Protein AF-A0A417X2I5-F1 (afdb_monomer)

Mean predicted aligned error: 5.62 Å

Nearest PDB structures (foldseek):
  7f9o-assembly1_i  TM=2.973E-01  e=3.730E+00  Hordeum vulgare subsp. spontaneum
  7zwm-assembly1_A  TM=2.163E-01  e=4.237E+00  Plasmodium falciparum
  7zwf-assembly1_A-2  TM=2.200E-01  e=5.829E+00  Plasmodium falciparum
  7zxg-assembly2_D  TM=2.182E-01  e=8.545E+00  Plasmodium falciparum

pLDDT: mean 90.66, std 9.17, range [51.28, 97.25]

Structure (mmCIF, N/CA/C/O backbone):
data_AF-A0A417X2I5-F1
#
_entry.id   AF-A0A417X2I5-F1
#
loop_
_atom_site.group_PDB
_atom_site.id
_atom_site.type_symbol
_atom_site.label_atom_id
_atom_site.label_alt_id
_atom_site.label_comp_id
_atom_site.label_asym_id
_atom_site.label_entity_id
_atom_site.label_seq_id
_atom_site.pdbx_PDB_ins_code
_atom_site.Cartn_x
_atom_site.Cartn_y
_atom_site.Cartn_z
_atom_site.occupancy
_atom_site.B_iso_or_equiv
_atom_site.auth_seq_id
_atom_site.auth_comp_id
_atom_site.auth_asym_id
_atom_site.auth_atom_id
_atom_site.pdbx_PDB_model_num
ATOM 1 N N . MET A 1 1 ? -9.438 0.448 14.805 1.00 85.06 1 MET A N 1
ATOM 2 C CA . MET A 1 1 ? -10.119 1.301 13.811 1.00 85.06 1 MET A CA 1
ATOM 3 C C . MET A 1 1 ? -11.087 2.178 14.565 1.00 85.06 1 MET A C 1
ATOM 5 O O . MET A 1 1 ? -11.643 1.705 15.550 1.00 85.06 1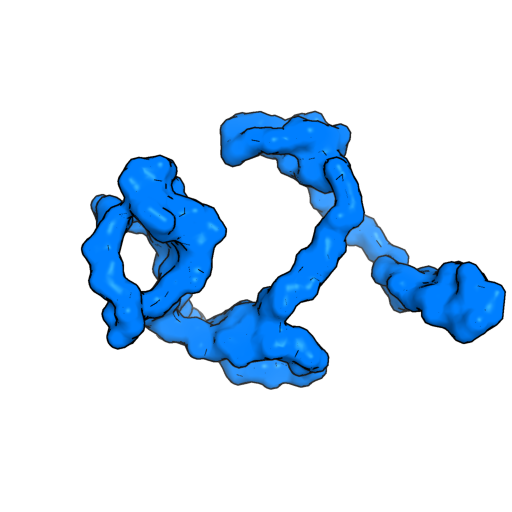 MET A O 1
ATOM 9 N N . VAL A 1 2 ? -11.199 3.440 14.166 1.00 91.31 2 VAL A N 1
ATOM 10 C CA . VAL A 1 2 ? -12.093 4.401 14.809 1.00 91.31 2 VAL A CA 1
ATOM 11 C C . VAL A 1 2 ? -12.882 5.155 13.747 1.00 91.31 2 VAL A C 1
ATOM 13 O O . VAL A 1 2 ? -12.326 5.469 12.690 1.00 91.31 2 VAL A O 1
ATOM 16 N N . THR A 1 3 ? -14.127 5.495 14.061 1.00 93.12 3 THR A N 1
ATOM 17 C CA . THR A 1 3 ? -15.009 6.325 13.235 1.00 93.12 3 THR A CA 1
ATOM 18 C C . THR A 1 3 ? -15.416 7.555 14.035 1.00 93.12 3 THR A C 1
ATOM 20 O O . THR A 1 3 ? -15.591 7.483 15.252 1.00 93.12 3 THR A O 1
ATOM 23 N N . LYS A 1 4 ? -15.502 8.712 13.371 1.00 94.31 4 LYS A N 1
ATOM 24 C CA . LYS A 1 4 ? -15.931 9.964 13.999 1.00 94.31 4 LYS A CA 1
ATOM 25 C C . LYS A 1 4 ? -17.391 10.238 13.665 1.00 94.31 4 LYS A C 1
ATOM 27 O O . LYS A 1 4 ? -17.725 10.357 12.487 1.00 94.31 4 LYS A O 1
ATOM 32 N N . ASP A 1 5 ? -18.216 10.387 14.689 1.00 95.00 5 ASP A N 1
ATOM 33 C CA . ASP A 1 5 ? -19.622 10.754 14.554 1.00 95.00 5 ASP A CA 1
ATOM 34 C C . ASP A 1 5 ? -19.792 12.225 14.146 1.00 95.00 5 ASP A C 1
ATOM 36 O O . ASP A 1 5 ? -18.869 13.044 14.221 1.00 95.00 5 ASP A O 1
ATOM 40 N N . ALA A 1 6 ? -21.010 12.576 13.725 1.00 96.19 6 ALA A N 1
ATOM 41 C CA . ALA A 1 6 ? -21.366 13.932 13.304 1.00 96.19 6 ALA A CA 1
ATOM 42 C C . ALA A 1 6 ? -21.218 14.983 14.422 1.00 96.19 6 ALA A C 1
ATOM 44 O O . ALA A 1 6 ? -20.968 16.152 14.134 1.00 96.19 6 ALA A O 1
ATOM 45 N N . ASP A 1 7 ? -21.353 14.577 15.686 1.00 95.94 7 ASP A N 1
ATOM 46 C CA . ASP A 1 7 ? -21.151 15.423 16.871 1.00 95.94 7 ASP A CA 1
ATOM 47 C C . ASP A 1 7 ? -19.664 15.583 17.254 1.00 95.94 7 ASP A C 1
ATOM 49 O O . ASP A 1 7 ? -19.309 16.377 18.125 1.00 95.94 7 ASP A O 1
ATOM 53 N N . GLY A 1 8 ? -18.784 14.860 16.560 1.00 95.75 8 GLY A N 1
ATOM 54 C CA . GLY A 1 8 ? -17.344 14.890 16.722 1.00 95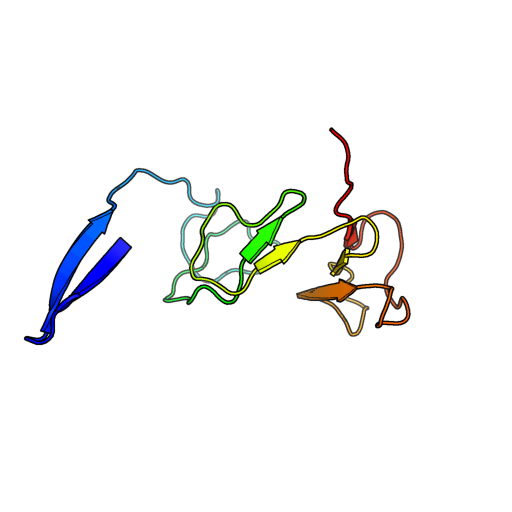.75 8 GLY A CA 1
ATOM 55 C C . GLY A 1 8 ? -16.772 13.864 17.701 1.00 95.75 8 GLY A C 1
ATOM 56 O O . GLY A 1 8 ? -15.552 13.870 17.907 1.00 95.75 8 GLY A O 1
ATOM 57 N N . THR A 1 9 ? -17.605 12.987 18.258 1.00 96.62 9 THR A N 1
ATOM 58 C CA . THR A 1 9 ? -17.191 11.873 19.116 1.00 96.62 9 THR A CA 1
ATOM 59 C C . THR A 1 9 ? -16.457 10.807 18.299 1.00 96.62 9 THR A C 1
ATOM 61 O O . THR A 1 9 ? -16.833 10.514 17.168 1.00 96.62 9 THR A O 1
ATOM 64 N N . TRP A 1 10 ? -15.383 10.232 18.848 1.00 95.62 10 TRP A N 1
ATOM 65 C CA . TRP A 1 10 ? -14.683 9.099 18.235 1.00 95.62 10 TRP A CA 1
ATOM 66 C C . TRP A 1 10 ? -15.153 7.791 18.867 1.00 95.62 10 TRP A C 1
ATOM 68 O O . TRP A 1 10 ? -15.037 7.627 20.080 1.00 95.62 10 TRP A O 1
ATOM 78 N N . ASN A 1 11 ? -15.610 6.856 18.038 1.00 95.56 11 ASN A N 1
ATOM 79 C CA . ASN A 1 11 ? -15.992 5.509 18.445 1.00 95.56 11 ASN A CA 1
ATOM 80 C C . ASN A 1 11 ? -14.933 4.500 18.013 1.00 95.56 11 ASN A C 1
ATOM 82 O O . ASN A 1 11 ? -14.345 4.624 16.938 1.00 95.56 11 ASN A O 1
ATOM 86 N N . GLU A 1 12 ? -14.685 3.500 18.855 1.00 95.56 12 GLU A N 1
ATOM 87 C CA . GLU A 1 12 ? -13.814 2.378 18.519 1.00 95.56 12 GLU A CA 1
ATOM 88 C C . GLU A 1 12 ? -14.610 1.295 17.786 1.00 95.56 12 GLU A C 1
ATOM 90 O O . GLU A 1 12 ? -15.484 0.659 18.366 1.00 95.56 12 GLU A O 1
ATOM 95 N N . ASP A 1 13 ? -14.272 1.062 16.518 1.00 93.62 13 ASP A N 1
ATOM 96 C CA . ASP A 1 13 ? -14.919 0.037 15.688 1.00 93.62 13 ASP A CA 1
ATOM 97 C C . ASP A 1 13 ? -14.199 -1.313 15.778 1.00 93.62 13 ASP A C 1
ATOM 99 O O . ASP A 1 13 ? -14.789 -2.374 15.590 1.00 93.62 13 ASP A O 1
ATOM 103 N N . LEU A 1 14 ? -12.883 -1.281 16.013 1.00 93.06 14 LEU A N 1
ATOM 104 C CA . LEU A 1 14 ? -12.043 -2.475 16.069 1.00 93.06 14 LEU A CA 1
ATOM 105 C C . LEU A 1 14 ? -10.840 -2.243 16.979 1.00 93.06 14 LEU A C 1
ATOM 107 O O . LEU A 1 14 ? -9.989 -1.403 16.669 1.00 93.06 14 LEU A O 1
ATOM 111 N N . CYS A 1 15 ? -10.706 -3.071 18.010 1.00 95.00 15 CYS A N 1
ATOM 112 C CA . CYS A 1 15 ? -9.492 -3.203 18.805 1.00 95.00 15 CYS A CA 1
ATOM 113 C C . CYS A 1 15 ? -8.973 -4.633 18.712 1.00 95.00 15 CYS A C 1
ATOM 115 O O . CYS A 1 15 ? -9.710 -5.600 18.900 1.00 95.00 15 CYS A O 1
ATOM 117 N N . THR A 1 16 ? -7.698 -4.771 18.366 1.00 95.00 16 THR A N 1
ATOM 118 C CA . THR A 1 16 ? -7.043 -6.071 18.258 1.00 95.00 16 THR A CA 1
ATOM 119 C C . THR A 1 16 ? -5.547 -5.929 18.494 1.00 95.00 16 THR A C 1
ATOM 121 O O . THR A 1 16 ? -4.972 -4.855 18.302 1.00 95.00 16 THR A O 1
ATOM 124 N N . SER A 1 17 ? -4.910 -7.012 18.927 1.00 95.88 17 SER A N 1
ATOM 125 C CA . SER A 1 17 ? -3.459 -7.060 19.076 1.00 95.88 17 SER A CA 1
ATOM 126 C C . SER A 1 17 ? -2.774 -7.060 17.706 1.00 95.88 17 SER A C 1
ATOM 128 O O . SER A 1 17 ? -3.258 -7.669 16.755 1.00 95.88 17 SER A O 1
ATOM 130 N N . GLY A 1 18 ? -1.618 -6.402 17.612 1.00 92.75 18 GLY A N 1
ATOM 131 C CA . GLY A 1 18 ? -0.803 -6.351 16.399 1.00 92.75 18 GLY A CA 1
ATOM 132 C C . GLY A 1 18 ? 0.686 -6.461 16.711 1.00 92.75 18 GLY A C 1
ATOM 133 O O . GLY A 1 18 ? 1.112 -6.246 17.846 1.00 92.75 18 GLY A O 1
ATOM 134 N N . TYR A 1 19 ? 1.479 -6.792 15.695 1.00 95.62 19 TYR A N 1
ATOM 135 C CA . TYR A 1 19 ? 2.938 -6.822 15.785 1.00 95.62 19 TYR A CA 1
ATOM 136 C C . TYR A 1 19 ? 3.532 -5.518 15.255 1.00 95.62 19 TYR A C 1
ATOM 138 O O . TYR A 1 19 ? 3.022 -4.932 14.301 1.00 95.62 19 TYR A O 1
ATOM 146 N N . VAL A 1 20 ? 4.643 -5.091 15.849 1.00 96.31 20 VAL A N 1
ATOM 147 C CA . VAL A 1 20 ? 5.461 -3.979 15.350 1.00 96.31 20 VAL A CA 1
ATOM 148 C C . VAL A 1 20 ? 6.841 -4.491 14.957 1.00 96.31 20 VAL A C 1
ATOM 150 O O . VAL A 1 20 ? 7.265 -5.559 15.403 1.00 96.31 20 VAL A O 1
ATOM 153 N N . GLY A 1 21 ? 7.538 -3.739 14.103 1.00 95.56 21 GLY A N 1
ATOM 154 C CA . GLY A 1 21 ? 8.900 -4.077 13.694 1.00 95.56 21 GLY A CA 1
ATOM 155 C C . GLY A 1 21 ? 9.840 -4.228 14.896 1.00 95.56 21 GLY A C 1
ATOM 156 O O . GLY A 1 21 ? 9.651 -3.580 15.925 1.00 95.56 21 GLY A O 1
ATOM 157 N N . TYR A 1 22 ? 10.877 -5.063 14.764 1.00 95.88 22 TYR A N 1
ATOM 158 C CA . TYR A 1 22 ? 11.848 -5.329 15.839 1.00 95.88 22 TYR A CA 1
ATOM 159 C C . TYR A 1 22 ? 12.485 -4.046 16.407 1.00 95.88 22 TYR A C 1
ATOM 161 O O . TYR A 1 22 ? 12.789 -3.977 17.593 1.00 95.88 22 TYR A O 1
ATOM 169 N N . GLY A 1 23 ? 12.649 -3.008 15.578 1.00 96.25 23 GLY A N 1
ATOM 170 C CA . GLY A 1 23 ? 13.155 -1.698 15.999 1.00 96.25 23 GLY A CA 1
ATOM 171 C C . GLY A 1 23 ? 12.133 -0.802 16.719 1.00 96.25 23 GLY A C 1
ATOM 172 O O . GLY A 1 23 ? 12.449 0.356 16.999 1.00 96.25 23 GLY A O 1
ATOM 173 N N . GLY A 1 24 ? 10.919 -1.293 16.980 1.00 96.75 24 GLY A N 1
ATOM 174 C CA . GLY A 1 24 ? 9.813 -0.544 17.572 1.00 96.75 24 GLY A CA 1
ATOM 175 C C . GLY A 1 24 ? 9.088 0.373 16.582 1.00 96.75 24 GLY A C 1
ATOM 176 O O . GLY A 1 24 ? 9.068 0.135 15.371 1.00 96.75 24 GLY A O 1
ATOM 177 N N . VAL A 1 25 ? 8.478 1.435 17.116 1.00 97.19 25 VAL A N 1
ATOM 178 C CA . VAL A 1 25 ? 7.683 2.422 16.365 1.00 97.19 25 VAL A CA 1
ATOM 179 C C . VAL A 1 25 ? 8.432 3.756 16.297 1.00 97.19 25 VAL A C 1
ATOM 181 O O . VAL A 1 25 ? 8.874 4.269 17.324 1.00 97.19 25 VAL A O 1
ATOM 184 N N . GLY A 1 26 ? 8.582 4.346 15.108 1.00 96.81 26 GLY A N 1
ATOM 185 C CA . GLY A 1 26 ? 9.303 5.615 14.941 1.00 96.81 26 GLY A CA 1
ATOM 186 C C . GLY A 1 26 ? 9.502 6.032 13.486 1.00 96.81 26 GLY A C 1
ATOM 187 O O . GLY A 1 26 ? 8.844 5.511 12.591 1.00 96.81 26 G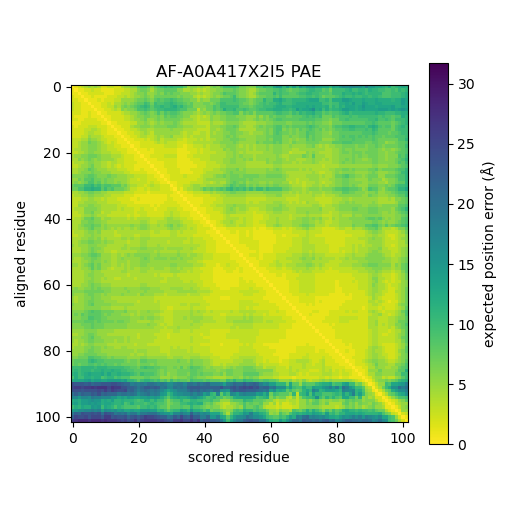LY A O 1
ATOM 188 N N . GLU A 1 27 ? 10.409 6.979 13.243 1.00 96.25 27 GLU A N 1
ATOM 189 C CA . GLU A 1 27 ? 10.874 7.278 11.883 1.00 96.25 27 GLU A CA 1
ATOM 190 C C . GLU A 1 27 ? 11.606 6.067 11.301 1.00 96.25 27 GLU A C 1
ATOM 192 O O . GLU A 1 27 ? 12.378 5.391 11.994 1.00 96.25 27 GLU A O 1
ATOM 197 N N . THR A 1 28 ? 11.344 5.780 10.028 1.00 94.81 28 THR A N 1
ATOM 198 C CA . THR A 1 28 ? 11.786 4.547 9.385 1.00 94.81 28 THR A CA 1
ATOM 199 C C . THR A 1 28 ? 12.460 4.803 8.042 1.00 94.81 28 THR A C 1
ATOM 201 O O . THR A 1 28 ? 12.240 5.823 7.396 1.00 94.81 28 THR A O 1
ATOM 204 N N . THR A 1 29 ? 13.304 3.855 7.656 1.00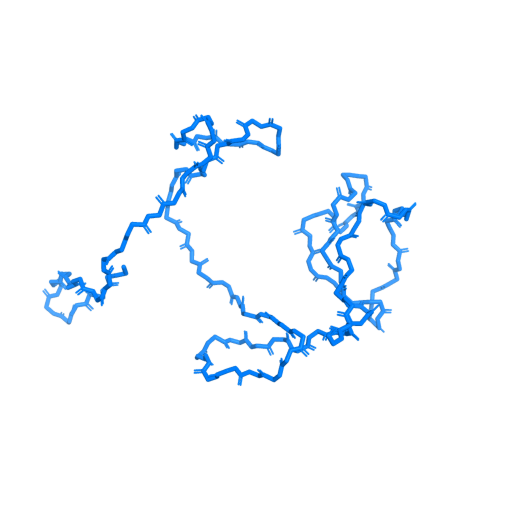 90.81 29 THR A N 1
ATOM 205 C CA . THR A 1 29 ? 13.871 3.684 6.322 1.00 90.81 29 THR A CA 1
ATOM 206 C C . THR A 1 29 ? 13.737 2.208 5.966 1.00 90.81 29 THR A C 1
ATOM 208 O O . THR A 1 29 ? 13.538 1.378 6.858 1.00 90.81 29 THR A O 1
ATOM 211 N N . GLU A 1 30 ? 13.919 1.863 4.693 1.00 85.25 30 GLU A N 1
ATOM 212 C CA . GLU A 1 30 ? 13.909 0.471 4.215 1.00 85.25 30 GLU A CA 1
ATOM 213 C C . GLU A 1 30 ? 14.785 -0.470 5.076 1.00 85.25 30 GLU A C 1
ATOM 215 O O . GLU A 1 30 ? 14.448 -1.625 5.324 1.00 85.25 30 GLU A O 1
ATOM 220 N N . TRP A 1 31 ? 15.874 0.055 5.645 1.00 88.81 31 TRP A N 1
ATOM 221 C CA . TRP A 1 31 ? 16.893 -0.731 6.341 1.00 88.81 31 TRP A CA 1
ATOM 222 C C . TRP A 1 31 ? 16.673 -0.910 7.849 1.00 88.81 31 TRP A C 1
ATOM 224 O O . TRP A 1 31 ? 17.296 -1.784 8.460 1.00 88.81 31 TRP A O 1
ATOM 234 N N . ASN A 1 32 ? 15.823 -0.096 8.489 1.00 91.94 32 ASN A N 1
ATOM 235 C CA . ASN A 1 32 ? 15.841 0.043 9.952 1.00 91.94 32 ASN A CA 1
ATOM 236 C C . ASN A 1 32 ? 14.752 -0.733 10.720 1.00 91.94 32 ASN A C 1
ATOM 238 O O . ASN A 1 32 ? 14.697 -0.626 11.945 1.00 91.94 32 ASN A O 1
ATOM 242 N N . ARG A 1 33 ? 13.961 -1.578 10.036 1.00 94.25 33 ARG A N 1
ATOM 243 C CA . ARG A 1 33 ? 13.026 -2.570 10.628 1.00 94.25 33 ARG A CA 1
ATOM 244 C C . ARG A 1 33 ? 12.073 -1.988 11.691 1.00 94.25 33 ARG A C 1
ATOM 246 O O . ARG A 1 33 ? 11.774 -2.652 12.689 1.00 94.25 33 ARG A O 1
ATOM 253 N N . LYS A 1 34 ? 11.610 -0.752 11.490 1.00 97.12 34 LYS A N 1
ATOM 254 C CA . LYS A 1 34 ? 10.656 -0.045 12.360 1.00 97.12 34 LYS A CA 1
ATOM 255 C C . LYS A 1 34 ? 9.275 0.032 11.724 1.00 97.12 34 LYS A C 1
ATOM 257 O O . LYS A 1 34 ? 9.152 0.133 10.510 1.00 97.12 34 LYS A O 1
ATOM 262 N N . THR A 1 35 ? 8.238 0.057 12.556 1.00 96.12 35 THR A N 1
ATOM 263 C CA . THR A 1 35 ? 6.899 0.467 12.115 1.00 96.12 35 THR A CA 1
ATOM 264 C C . THR A 1 35 ? 6.847 2.001 12.071 1.00 96.12 35 THR A C 1
ATOM 266 O O . THR A 1 35 ? 7.193 2.635 13.075 1.00 96.12 35 THR A O 1
ATOM 269 N N . PRO A 1 36 ? 6.438 2.626 10.951 1.00 95.94 36 PRO A N 1
ATOM 270 C CA . PRO A 1 36 ? 6.382 4.079 10.849 1.00 95.94 36 PRO A CA 1
ATOM 271 C C . PRO A 1 36 ? 5.395 4.671 11.860 1.00 95.94 36 PRO A C 1
ATOM 273 O O . PRO A 1 36 ? 4.264 4.208 11.996 1.00 95.94 36 PRO A O 1
ATOM 276 N N . ARG A 1 37 ? 5.815 5.732 12.554 1.00 96.25 37 ARG A N 1
ATOM 277 C CA . ARG A 1 37 ? 4.940 6.521 13.429 1.00 96.25 37 ARG A CA 1
ATOM 278 C C . ARG A 1 37 ? 4.240 7.613 12.621 1.00 96.25 37 ARG A C 1
ATOM 280 O O . ARG A 1 37 ? 4.906 8.508 12.112 1.00 96.25 37 ARG A O 1
ATOM 287 N N . GLY A 1 38 ? 2.912 7.593 12.571 1.00 93.75 38 GLY A N 1
ATOM 288 C CA . GLY A 1 38 ? 2.129 8.631 11.902 1.00 93.75 38 GLY A CA 1
ATOM 289 C C . GLY A 1 38 ? 0.687 8.210 11.648 1.00 93.75 38 GLY A C 1
ATOM 290 O O . GLY A 1 38 ? 0.275 7.116 12.031 1.00 93.75 38 GLY A O 1
ATOM 291 N N . GLN A 1 39 ? -0.066 9.091 10.994 1.00 91.94 39 GLN A N 1
ATOM 292 C CA . GLN A 1 39 ? -1.397 8.797 10.478 1.00 91.94 39 GLN A CA 1
ATOM 293 C C . GLN A 1 39 ? -1.295 8.582 8.968 1.00 91.94 39 GLN A C 1
ATOM 295 O O . GLN A 1 39 ? -0.820 9.457 8.248 1.00 91.94 39 GLN A O 1
ATOM 300 N N . PHE A 1 40 ? -1.747 7.422 8.500 1.00 90.88 40 PHE A N 1
ATOM 301 C CA . PHE A 1 40 ? -1.712 7.030 7.094 1.00 90.88 40 PHE A CA 1
ATOM 302 C C . PHE A 1 40 ? -3.111 6.591 6.667 1.00 90.88 40 PHE A C 1
ATOM 304 O O . PHE A 1 40 ? -3.825 5.958 7.446 1.00 90.88 40 PHE A O 1
ATOM 311 N N . SER A 1 41 ? -3.512 6.937 5.447 1.00 90.06 41 SER A N 1
ATOM 312 C CA . SER A 1 41 ? -4.748 6.445 4.844 1.00 90.06 41 SER A CA 1
ATOM 313 C C . SER A 1 41 ? -4.489 5.175 4.038 1.00 90.06 41 SER A C 1
ATOM 315 O O . SER A 1 41 ? -3.393 4.953 3.520 1.00 90.06 41 SER A O 1
ATOM 317 N N . PHE A 1 42 ? -5.522 4.350 3.891 1.00 89.69 42 PHE A N 1
ATOM 318 C CA . PHE A 1 42 ? -5.527 3.304 2.875 1.00 89.69 42 PHE A CA 1
ATOM 319 C C . PHE A 1 42 ? -5.795 3.935 1.506 1.00 89.69 42 PHE A C 1
ATOM 321 O O . PHE A 1 42 ? -6.672 4.787 1.376 1.00 89.69 42 PHE A O 1
ATOM 328 N N . THR A 1 43 ? -5.032 3.534 0.490 1.00 91.88 43 THR A N 1
ATOM 329 C CA . THR A 1 43 ? -5.130 4.094 -0.866 1.00 91.88 43 THR A CA 1
ATOM 330 C C . THR A 1 43 ? -6.033 3.251 -1.763 1.00 91.88 43 THR A C 1
ATOM 332 O O . THR A 1 43 ? -7.007 3.755 -2.315 1.00 91.88 43 THR A O 1
ATOM 335 N N . TYR A 1 44 ? -5.720 1.966 -1.912 1.00 94.38 44 TYR A N 1
ATOM 336 C CA . TYR A 1 44 ? -6.485 0.987 -2.681 1.00 94.38 44 TYR A CA 1
ATOM 337 C C . TYR A 1 44 ? -6.126 -0.431 -2.227 1.00 94.38 44 TYR A C 1
ATOM 339 O O . TYR A 1 44 ? -5.090 -0.659 -1.600 1.00 94.38 44 TYR A O 1
ATOM 347 N N . ALA A 1 45 ? -6.985 -1.389 -2.555 1.00 95.69 45 ALA A N 1
ATOM 348 C CA . ALA A 1 45 ? -6.773 -2.805 -2.302 1.00 95.69 45 ALA A CA 1
ATOM 349 C C . ALA A 1 45 ? -6.348 -3.534 -3.585 1.00 95.69 45 ALA A C 1
ATOM 351 O O . ALA A 1 45 ? -6.680 -3.136 -4.704 1.00 95.69 45 ALA A O 1
ATOM 352 N N . PHE A 1 46 ? -5.619 -4.634 -3.428 1.00 95.06 46 PHE A N 1
ATOM 353 C CA . PHE A 1 46 ? -5.248 -5.513 -4.532 1.00 95.06 46 PHE A CA 1
ATOM 354 C C . PHE A 1 46 ? -5.154 -6.963 -4.058 1.00 95.06 46 PHE A C 1
ATOM 356 O O . PHE A 1 46 ? -4.945 -7.229 -2.874 1.00 95.06 46 PHE A O 1
ATOM 363 N N . GLY A 1 47 ? -5.306 -7.915 -4.975 1.00 94.12 47 GLY A N 1
ATOM 364 C CA . GLY A 1 47 ? -5.165 -9.334 -4.654 1.00 94.12 47 GLY A CA 1
ATOM 365 C C . GLY A 1 47 ? -5.317 -10.251 -5.861 1.00 94.12 47 GLY A C 1
ATOM 366 O O . GLY A 1 47 ? -5.768 -9.841 -6.926 1.00 94.12 47 GLY A O 1
ATOM 367 N N . ILE A 1 48 ? -4.880 -11.502 -5.705 1.00 94.25 48 ILE A N 1
ATOM 368 C CA . ILE A 1 48 ? -4.901 -12.511 -6.780 1.00 94.25 48 ILE A CA 1
ATOM 369 C C . ILE A 1 48 ? -6.307 -13.099 -7.018 1.00 94.25 48 ILE A C 1
ATOM 371 O O . ILE A 1 48 ? -6.597 -13.635 -8.093 1.00 94.25 48 ILE A O 1
ATOM 375 N N . LEU A 1 49 ? -7.185 -12.991 -6.018 1.00 94.38 49 LEU A N 1
ATOM 376 C CA . LEU A 1 49 ? -8.587 -13.408 -6.070 1.00 94.38 49 LEU A CA 1
ATOM 377 C C . LEU A 1 49 ? -9.500 -12.216 -6.408 1.00 94.38 49 LEU A C 1
ATOM 379 O O . LEU A 1 49 ? -9.042 -11.078 -6.395 1.00 94.38 49 LEU A O 1
ATOM 383 N N . PRO A 1 50 ? -10.778 -12.444 -6.755 1.00 96.31 50 PRO A N 1
ATOM 384 C CA . PRO A 1 50 ? -11.749 -11.360 -6.896 1.00 96.31 50 PRO A CA 1
ATOM 385 C C . PRO A 1 50 ? -11.918 -10.536 -5.607 1.00 96.31 50 PRO A C 1
ATOM 387 O O . PRO A 1 50 ? -11.611 -11.018 -4.515 1.00 96.31 50 PRO A O 1
ATOM 390 N N . ASN A 1 51 ? -12.442 -9.310 -5.739 1.00 96.94 51 ASN A N 1
ATOM 391 C CA . ASN A 1 51 ? -12.710 -8.411 -4.610 1.00 96.94 51 ASN A CA 1
ATOM 392 C C . ASN A 1 51 ? -13.549 -9.134 -3.528 1.00 96.94 51 ASN A C 1
ATOM 394 O O . ASN A 1 51 ? -14.662 -9.566 -3.836 1.00 96.94 51 ASN A O 1
ATOM 398 N N . PRO A 1 52 ? -13.064 -9.236 -2.272 1.00 96.19 52 PRO A N 1
ATOM 399 C CA . PRO A 1 52 ? -13.776 -9.913 -1.185 1.00 96.19 52 PRO A CA 1
ATOM 400 C C . PRO A 1 52 ? -14.949 -9.105 -0.593 1.00 96.19 52 PRO A C 1
ATOM 402 O O . PRO A 1 52 ? -15.506 -9.511 0.422 1.00 96.19 52 PRO A O 1
ATOM 405 N N . GLY A 1 53 ? -15.314 -7.966 -1.189 1.00 96.88 53 GLY A N 1
ATOM 406 C CA . GLY A 1 53 ? -16.356 -7.057 -0.701 1.00 96.88 53 GLY A CA 1
ATOM 407 C C . GLY A 1 53 ? -15.817 -5.791 -0.031 1.00 96.88 53 GLY A C 1
ATOM 408 O O . GLY A 1 53 ? -16.525 -5.185 0.764 1.00 96.88 53 GLY A O 1
ATOM 409 N N . THR A 1 54 ? -14.572 -5.385 -0.314 1.00 94.75 54 THR A N 1
ATOM 410 C CA . THR A 1 54 ? -14.050 -4.102 0.178 1.00 94.75 54 THR A CA 1
ATOM 411 C C . THR A 1 54 ? -14.675 -2.929 -0.574 1.00 94.75 54 THR A C 1
ATOM 413 O O . THR A 1 54 ? -14.887 -2.999 -1.786 1.00 94.75 54 THR A O 1
ATOM 416 N N . GLU A 1 55 ? -14.919 -1.841 0.155 1.00 93.88 55 GLU A N 1
ATOM 417 C CA . GLU A 1 55 ? -15.340 -0.549 -0.395 1.00 93.88 55 GLU A CA 1
ATOM 418 C C . GLU A 1 55 ? -14.185 0.217 -1.062 1.00 93.88 55 GLU A C 1
ATOM 420 O O . GLU A 1 55 ? -14.418 1.150 -1.829 1.00 93.88 55 GLU A O 1
ATOM 425 N N . LEU A 1 56 ? -12.931 -0.169 -0.799 1.00 95.38 56 LEU A N 1
ATOM 426 C CA . LEU A 1 56 ? -11.772 0.417 -1.467 1.00 95.38 56 LEU A CA 1
ATOM 427 C C . LEU A 1 56 ? -11.743 0.013 -2.945 1.00 95.38 56 LEU A C 1
ATOM 429 O O . LEU A 1 56 ? -12.081 -1.117 -3.306 1.00 95.38 56 LEU A O 1
ATOM 433 N N . SER A 1 57 ? -11.229 0.905 -3.795 1.00 96.50 57 SER A N 1
ATOM 434 C CA . SER A 1 57 ? -10.862 0.559 -5.172 1.00 96.50 57 SER A CA 1
ATOM 435 C C . SER A 1 57 ? -10.004 -0.708 -5.183 1.00 96.50 57 SER A C 1
ATOM 437 O O . SER A 1 57 ? -9.021 -0.789 -4.445 1.00 96.50 57 SER A O 1
ATOM 439 N N . TYR A 1 58 ? -10.370 -1.690 -6.011 1.00 97.25 58 TYR A N 1
ATOM 440 C CA . TYR A 1 58 ? -9.757 -3.018 -6.004 1.00 97.25 58 TYR A CA 1
ATOM 441 C C . TYR A 1 58 ? -9.102 -3.359 -7.344 1.00 97.25 58 TYR A C 1
ATOM 443 O O . TYR A 1 58 ? -9.765 -3.361 -8.380 1.00 97.25 58 TYR A O 1
ATOM 451 N N . THR A 1 59 ? -7.817 -3.715 -7.320 1.00 96.00 59 THR A N 1
ATOM 452 C CA . THR A 1 59 ? -7.102 -4.246 -8.491 1.00 96.00 59 THR A CA 1
ATOM 453 C C . THR A 1 59 ? -6.895 -5.751 -8.349 1.00 96.00 59 THR A C 1
ATOM 455 O O . THR A 1 59 ? -6.103 -6.197 -7.517 1.00 96.00 59 THR A O 1
ATOM 458 N N . GLN A 1 60 ? -7.569 -6.548 -9.185 1.00 95.50 60 GLN A N 1
ATOM 459 C CA . GLN A 1 60 ? -7.268 -7.976 -9.273 1.00 95.50 60 GLN A CA 1
ATOM 460 C C . GLN A 1 60 ? -5.969 -8.177 -10.062 1.00 95.50 60 GLN A C 1
ATOM 462 O O . GLN A 1 60 ? -5.921 -7.926 -11.266 1.00 95.50 60 GLN A O 1
ATOM 467 N N . VAL A 1 61 ? -4.921 -8.627 -9.378 1.00 95.00 61 VAL A N 1
ATOM 468 C CA . VAL A 1 61 ? -3.582 -8.780 -9.954 1.00 95.00 61 VAL A CA 1
ATOM 469 C C . VAL A 1 61 ? -3.379 -10.137 -10.621 1.00 95.00 61 VAL A C 1
ATOM 471 O O . VAL A 1 61 ? -3.981 -11.152 -10.264 1.00 95.00 61 VAL A O 1
ATOM 474 N N . ASP A 1 62 ? -2.485 -10.138 -11.599 1.00 92.12 62 ASP A N 1
ATOM 475 C CA . ASP A 1 62 ? -1.926 -11.303 -12.276 1.00 92.12 62 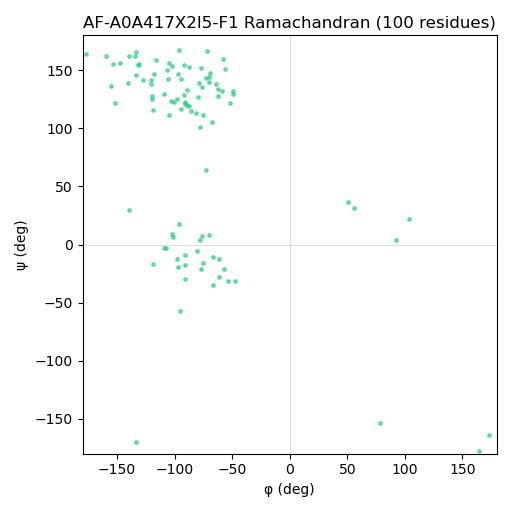ASP A CA 1
ATOM 476 C C . ASP A 1 62 ? -0.396 -11.147 -12.386 1.00 92.12 62 ASP A C 1
ATOM 478 O O . ASP A 1 62 ? 0.189 -10.226 -11.809 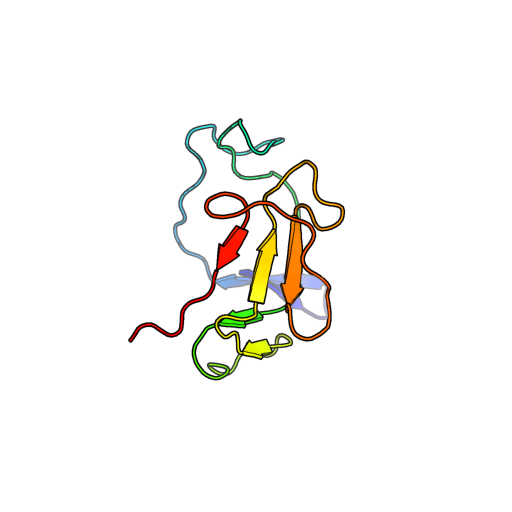1.00 92.12 62 ASP A O 1
ATOM 482 N N . ASP A 1 63 ? 0.247 -12.027 -13.151 1.00 91.81 63 ASP A N 1
ATOM 483 C CA . ASP A 1 63 ? 1.699 -12.064 -13.365 1.00 91.81 63 ASP A CA 1
ATOM 484 C C . ASP A 1 63 ? 2.253 -10.893 -14.202 1.00 91.81 63 ASP A C 1
ATOM 486 O O . ASP A 1 63 ? 3.437 -10.856 -14.552 1.00 91.81 63 ASP A O 1
ATOM 490 N N . THR A 1 64 ? 1.422 -9.897 -14.503 1.00 92.19 64 THR A N 1
ATOM 491 C CA . THR A 1 64 ? 1.862 -8.642 -15.113 1.00 92.19 64 THR A CA 1
ATOM 492 C C . THR A 1 64 ? 2.055 -7.516 -14.105 1.00 92.19 64 THR A C 1
ATOM 494 O O . THR A 1 64 ? 2.643 -6.501 -14.475 1.00 92.19 64 THR A O 1
ATOM 497 N N . TYR A 1 65 ? 1.591 -7.664 -12.858 1.00 93.62 65 TYR A N 1
ATOM 498 C CA . TYR A 1 65 ? 1.689 -6.632 -11.821 1.00 93.62 65 TYR A CA 1
ATOM 499 C C . TYR A 1 65 ? 2.921 -6.796 -10.930 1.00 93.62 65 TYR A C 1
ATOM 501 O O . TYR A 1 65 ? 3.286 -7.908 -10.542 1.00 93.62 65 TYR A O 1
ATOM 509 N N . TYR A 1 66 ? 3.517 -5.660 -10.565 1.00 92.81 66 TYR A N 1
ATOM 510 C CA . TYR A 1 66 ? 4.745 -5.580 -9.781 1.00 92.81 66 TYR A CA 1
ATOM 511 C C . TYR A 1 66 ? 4.678 -4.442 -8.764 1.00 92.81 66 TYR A C 1
ATOM 513 O O . TYR A 1 66 ? 4.249 -3.338 -9.102 1.00 92.81 66 TYR A O 1
ATOM 521 N N . TRP A 1 67 ? 5.181 -4.695 -7.555 1.00 92.62 67 TRP A N 1
ATOM 522 C CA . TRP A 1 67 ? 5.779 -3.642 -6.728 1.00 92.62 67 TRP A CA 1
ATOM 523 C C . TRP A 1 67 ? 7.265 -3.584 -7.043 1.00 92.62 67 TRP A C 1
ATOM 525 O O . TRP A 1 67 ? 7.950 -4.598 -6.917 1.00 92.62 67 TRP A O 1
ATOM 535 N N . VAL A 1 68 ? 7.738 -2.430 -7.501 1.00 92.56 68 VAL A N 1
ATOM 536 C CA . VAL A 1 68 ? 9.136 -2.247 -7.898 1.00 92.56 68 VAL A CA 1
ATOM 537 C C . VAL A 1 68 ? 9.958 -1.795 -6.694 1.00 92.56 68 VAL A C 1
ATOM 539 O O . VAL A 1 68 ? 9.693 -0.734 -6.132 1.00 92.56 68 VAL A O 1
ATOM 542 N N . ASP A 1 69 ? 10.963 -2.592 -6.348 1.00 90.44 69 ASP A N 1
ATOM 543 C CA . ASP A 1 69 ? 11.871 -2.398 -5.207 1.00 90.44 69 ASP A CA 1
ATOM 544 C C . ASP A 1 69 ? 13.295 -2.000 -5.656 1.00 90.44 69 ASP A C 1
ATOM 546 O O . ASP A 1 69 ? 14.170 -1.692 -4.857 1.00 90.44 69 ASP A O 1
ATOM 550 N N . ASP A 1 70 ? 13.541 -1.949 -6.969 1.00 91.75 70 ASP A N 1
ATOM 551 C CA . ASP A 1 70 ? 14.801 -1.463 -7.536 1.00 91.75 70 ASP A CA 1
ATOM 552 C C . ASP A 1 70 ? 14.971 0.043 -7.287 1.00 91.75 70 ASP A C 1
ATOM 554 O O . ASP A 1 70 ? 14.350 0.861 -7.970 1.00 91.75 70 ASP A O 1
ATOM 558 N N . VAL A 1 71 ? 15.850 0.413 -6.353 1.00 89.75 71 VAL A N 1
ATOM 559 C CA . VAL A 1 71 ? 16.173 1.811 -6.002 1.00 89.75 71 VAL A CA 1
ATOM 560 C C . VAL A 1 71 ? 16.676 2.651 -7.182 1.00 89.75 71 VAL A C 1
ATOM 562 O O . VAL A 1 71 ? 16.606 3.878 -7.134 1.00 89.75 71 VAL A O 1
ATOM 565 N N . ASN A 1 72 ? 17.179 2.018 -8.249 1.00 91.25 72 ASN A N 1
ATOM 566 C CA . ASN A 1 72 ? 17.642 2.710 -9.455 1.00 91.25 72 ASN A CA 1
ATOM 567 C C . ASN A 1 72 ? 16.536 2.864 -10.509 1.00 91.25 72 ASN A C 1
ATOM 569 O O . ASN A 1 72 ? 16.721 3.561 -11.511 1.00 91.25 72 ASN A O 1
ATOM 573 N N . SER A 1 73 ? 15.386 2.217 -10.315 1.00 92.44 73 SER A N 1
ATOM 574 C CA . SER A 1 73 ? 14.249 2.317 -11.220 1.00 92.44 73 SER A CA 1
ATOM 575 C C . SER A 1 73 ? 13.482 3.613 -10.990 1.00 92.44 73 SER A C 1
ATOM 577 O O . SER A 1 73 ? 13.144 3.982 -9.868 1.00 92.44 73 SER A O 1
ATOM 579 N N . ARG A 1 74 ? 13.053 4.251 -12.084 1.00 93.31 74 ARG A N 1
ATOM 580 C CA . ARG A 1 74 ? 12.090 5.369 -12.027 1.00 93.31 74 ARG A CA 1
ATOM 581 C C . ARG A 1 74 ? 10.730 4.981 -11.431 1.00 93.31 74 ARG A C 1
ATOM 583 O O . ARG A 1 74 ? 9.907 5.854 -11.175 1.00 93.31 74 ARG A O 1
ATOM 590 N N . TYR A 1 75 ? 10.482 3.682 -11.284 1.00 94.19 75 TYR A N 1
ATOM 591 C CA . TYR A 1 75 ? 9.273 3.123 -10.696 1.00 94.19 75 TYR A CA 1
ATOM 592 C C . TYR A 1 75 ? 9.485 2.645 -9.252 1.00 94.19 75 TYR A C 1
ATOM 594 O O . TYR A 1 75 ? 8.585 2.006 -8.726 1.00 94.19 75 TYR A O 1
ATOM 602 N N . TYR A 1 76 ? 10.628 2.926 -8.609 1.00 92.31 76 TYR A N 1
ATOM 603 C CA . TYR A 1 76 ? 10.879 2.546 -7.213 1.00 92.31 76 TYR A CA 1
ATOM 604 C C . TYR A 1 76 ? 9.718 2.953 -6.289 1.00 92.31 76 TYR A C 1
ATOM 606 O O . TYR A 1 76 ? 9.231 4.086 -6.357 1.00 92.31 76 TYR A O 1
ATOM 614 N N . ASN A 1 77 ? 9.267 2.019 -5.447 1.00 91.31 77 ASN A N 1
ATOM 615 C CA . ASN A 1 77 ? 8.088 2.144 -4.584 1.00 91.31 77 ASN A CA 1
ATOM 616 C C . ASN A 1 77 ? 6.784 2.486 -5.328 1.00 91.31 77 ASN A C 1
ATOM 618 O O . ASN A 1 77 ? 5.890 3.137 -4.783 1.00 91.31 77 ASN A O 1
ATOM 622 N N . GLN A 1 78 ? 6.643 2.025 -6.574 1.00 93.38 78 GLN A N 1
ATOM 623 C CA . GLN A 1 78 ? 5.401 2.120 -7.338 1.00 93.38 78 GLN A CA 1
ATOM 624 C C . GLN A 1 78 ? 4.850 0.741 -7.690 1.00 93.38 78 GLN A C 1
ATOM 626 O O . GLN A 1 78 ? 5.580 -0.218 -7.958 1.00 93.38 78 GLN A O 1
ATOM 631 N N . PHE A 1 79 ? 3.524 0.684 -7.730 1.00 94.25 79 PHE A N 1
ATOM 632 C CA . PHE A 1 79 ? 2.753 -0.456 -8.189 1.00 94.25 79 PHE A CA 1
ATOM 633 C C . PHE A 1 79 ? 2.401 -0.272 -9.666 1.00 94.25 79 PHE A C 1
ATOM 635 O O . PHE A 1 79 ? 1.702 0.675 -10.032 1.00 94.25 79 PHE A O 1
ATOM 642 N N . VAL A 1 80 ? 2.906 -1.153 -10.527 1.00 94.50 80 VAL A N 1
ATOM 643 C CA . VAL A 1 80 ? 2.809 -1.017 -11.989 1.00 94.50 80 VAL A CA 1
ATOM 644 C C . VAL A 1 80 ? 2.397 -2.328 -12.652 1.00 94.50 80 VAL A C 1
ATOM 646 O O . VAL A 1 80 ? 2.544 -3.402 -12.072 1.00 94.50 80 VAL A O 1
ATOM 649 N N . THR A 1 81 ? 1.922 -2.250 -13.899 1.00 94.19 81 THR A N 1
ATOM 650 C CA . THR A 1 81 ? 1.691 -3.418 -14.761 1.00 94.19 81 THR A CA 1
ATOM 651 C C . THR A 1 81 ? 2.506 -3.325 -16.044 1.00 94.19 81 THR A C 1
ATOM 653 O O . THR A 1 81 ? 2.555 -2.277 -16.689 1.00 94.19 81 THR A O 1
ATOM 656 N N . THR A 1 82 ? 3.106 -4.437 -16.468 1.00 93.50 82 THR A N 1
ATOM 657 C CA . THR A 1 82 ? 3.839 -4.522 -17.742 1.00 93.50 82 THR A CA 1
ATOM 658 C C . THR A 1 82 ? 2.941 -4.379 -18.972 1.00 93.50 82 THR A C 1
ATOM 660 O O . THR A 1 82 ? 3.448 -4.185 -20.073 1.00 93.50 82 THR A O 1
ATOM 663 N N . LYS A 1 83 ? 1.611 -4.418 -18.802 1.00 94.19 83 LYS A N 1
ATOM 664 C CA . LYS A 1 83 ? 0.641 -4.163 -19.878 1.00 94.19 83 LYS A CA 1
ATOM 665 C C . LYS A 1 83 ? 0.679 -2.715 -20.371 1.00 94.19 83 LYS A C 1
ATOM 667 O O . LYS A 1 83 ? 0.464 -2.469 -21.552 1.00 94.19 83 LYS A O 1
ATOM 672 N N . THR A 1 84 ? 0.936 -1.764 -19.474 1.00 95.25 84 THR A N 1
ATOM 673 C CA . THR A 1 84 ? 0.934 -0.320 -19.779 1.00 95.25 84 THR A CA 1
ATOM 674 C C . THR A 1 84 ? 2.285 0.340 -19.545 1.00 95.25 84 THR A C 1
ATOM 676 O O . THR A 1 84 ? 2.526 1.443 -20.030 1.00 95.25 84 THR A O 1
ATOM 679 N N . THR A 1 85 ? 3.169 -0.319 -18.800 1.00 93.56 85 THR A N 1
ATOM 680 C CA . THR A 1 85 ? 4.433 0.247 -18.346 1.00 93.56 85 THR A CA 1
ATOM 681 C C . THR A 1 85 ? 5.601 -0.566 -18.900 1.00 93.56 85 THR A C 1
ATOM 683 O O . THR A 1 85 ? 5.766 -1.727 -18.517 1.00 93.56 85 THR A O 1
ATOM 686 N N . PRO A 1 86 ? 6.455 0.018 -19.763 1.00 90.69 86 PRO A N 1
ATOM 687 C CA . PRO A 1 86 ? 7.686 -0.631 -20.189 1.00 90.69 86 PRO A CA 1
ATOM 688 C C . PRO A 1 86 ? 8.573 -0.935 -18.984 1.00 90.69 86 PRO A C 1
ATOM 690 O O . PRO A 1 86 ? 8.811 -0.068 -18.137 1.00 90.69 86 PRO A O 1
ATOM 693 N N . LYS A 1 87 ? 9.072 -2.168 -18.917 1.00 87.62 87 LYS A N 1
ATOM 694 C CA . LYS A 1 87 ? 9.905 -2.627 -17.808 1.00 87.62 87 LYS A CA 1
ATOM 695 C C . LYS A 1 87 ? 11.199 -1.812 -17.719 1.00 87.62 87 LYS A C 1
ATOM 697 O O . LYS A 1 87 ? 11.925 -1.701 -18.701 1.00 87.62 87 LYS A O 1
ATOM 702 N N . ALA A 1 88 ? 11.484 -1.282 -16.530 1.00 88.75 88 ALA A N 1
ATOM 703 C CA . ALA A 1 88 ? 12.666 -0.458 -16.251 1.00 88.75 88 ALA A CA 1
ATOM 704 C C . ALA A 1 88 ? 13.304 -0.771 -14.881 1.00 88.75 88 ALA A C 1
A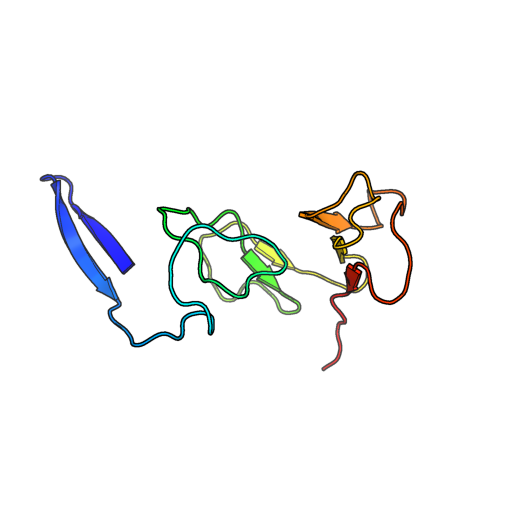TOM 706 O O . ALA A 1 88 ? 13.862 0.112 -14.242 1.00 88.75 88 ALA A O 1
ATOM 707 N N . TRP A 1 89 ? 13.175 -2.019 -14.424 1.00 91.12 89 TRP A N 1
ATOM 708 C CA . TRP A 1 89 ? 13.771 -2.554 -13.193 1.00 91.12 89 TRP A CA 1
ATOM 709 C C . TRP A 1 89 ? 14.463 -3.889 -13.482 1.00 91.12 89 TRP A C 1
ATOM 711 O O . TRP A 1 89 ? 14.089 -4.598 -14.434 1.00 91.12 89 TRP A O 1
ATOM 721 N N . ASN A 1 90 ? 15.451 -4.249 -12.668 1.00 85.25 90 ASN A N 1
ATOM 722 C CA . ASN A 1 90 ? 16.191 -5.502 -12.815 1.00 85.25 90 ASN A CA 1
ATOM 723 C C . ASN A 1 90 ? 15.398 -6.722 -12.289 1.00 85.25 90 ASN A C 1
ATOM 725 O O . ASN A 1 90 ? 14.482 -6.613 -11.479 1.00 85.25 90 ASN A O 1
ATOM 729 N N . PHE A 1 91 ? 15.659 -7.902 -12.861 1.00 69.75 91 PHE A N 1
ATOM 730 C CA . PHE A 1 91 ? 15.147 -9.197 -12.374 1.00 69.75 91 PHE A CA 1
ATOM 731 C C . PHE A 1 91 ? 16.294 -9.950 -11.680 1.00 69.75 91 PHE A C 1
ATOM 733 O O . PHE A 1 91 ? 17.438 -9.749 -12.089 1.00 69.75 91 PHE A O 1
ATOM 740 N N . PRO A 1 92 ? 16.033 -10.893 -10.747 1.00 58.97 92 PRO A N 1
ATOM 741 C CA . PRO A 1 92 ? 14.734 -11.406 -10.284 1.00 58.97 92 PRO A CA 1
ATOM 742 C C . PRO A 1 92 ? 14.310 -10.952 -8.873 1.00 58.97 92 PRO A C 1
ATOM 744 O O . PRO A 1 92 ? 13.224 -11.332 -8.443 1.00 58.97 92 PRO A O 1
ATOM 747 N N . ALA A 1 93 ? 15.148 -10.196 -8.156 1.00 61.34 93 ALA A N 1
ATOM 748 C CA . ALA A 1 93 ? 14.934 -9.848 -6.746 1.00 61.34 93 ALA A CA 1
ATOM 749 C C . ALA A 1 93 ? 14.298 -8.465 -6.529 1.00 61.34 93 ALA A C 1
ATOM 751 O O . ALA A 1 93 ? 13.698 -8.241 -5.486 1.00 61.34 93 ALA A O 1
ATOM 752 N N . ASP A 1 94 ? 14.362 -7.577 -7.523 1.00 69.06 94 ASP A N 1
ATOM 753 C CA . ASP A 1 94 ? 14.083 -6.147 -7.314 1.00 69.06 94 ASP A CA 1
ATOM 754 C C . ASP A 1 94 ? 12.634 -5.755 -7.664 1.00 69.06 94 ASP A C 1
ATOM 756 O O . ASP A 1 94 ? 12.310 -4.589 -7.910 1.00 69.06 94 ASP A O 1
ATOM 760 N N . ALA A 1 95 ? 11.742 -6.749 -7.741 1.00 69.44 95 ALA A N 1
ATOM 761 C CA . ALA A 1 95 ? 10.306 -6.533 -7.830 1.00 69.44 95 ALA A CA 1
ATOM 762 C C . ALA A 1 95 ? 9.509 -7.738 -7.314 1.00 69.44 95 ALA A C 1
ATOM 764 O O . ALA A 1 95 ? 9.780 -8.887 -7.674 1.00 69.44 95 ALA A O 1
ATOM 765 N N . PHE A 1 96 ? 8.460 -7.474 -6.533 1.00 77.69 96 PHE A N 1
ATOM 766 C CA . PHE A 1 96 ? 7.542 -8.513 -6.078 1.00 77.69 96 PHE A CA 1
ATOM 767 C C . PHE A 1 96 ? 6.523 -8.834 -7.173 1.00 77.69 96 PHE A C 1
ATOM 769 O O . PHE A 1 96 ? 5.680 -8.002 -7.515 1.00 77.69 96 PHE A O 1
ATOM 776 N N . LEU A 1 97 ? 6.611 -10.049 -7.721 1.00 79.06 97 LEU A N 1
ATOM 777 C CA . LEU A 1 97 ? 5.697 -10.547 -8.742 1.00 79.06 97 LEU A CA 1
ATOM 778 C C . LEU A 1 97 ? 4.515 -11.284 -8.115 1.00 79.06 97 LEU A C 1
ATOM 780 O O . LEU A 1 97 ? 4.682 -12.314 -7.458 1.00 79.06 97 LEU A O 1
ATOM 784 N N . PHE A 1 98 ? 3.310 -10.821 -8.424 1.00 81.44 98 PHE A N 1
ATOM 785 C CA . PHE A 1 98 ? 2.082 -11.502 -8.040 1.00 81.44 98 PHE A CA 1
ATOM 786 C C . PHE A 1 98 ? 1.821 -12.696 -8.954 1.00 81.44 98 PHE A C 1
ATOM 788 O O . PHE A 1 98 ? 1.343 -12.561 -10.076 1.00 81.44 98 PHE A O 1
ATOM 795 N N . ARG A 1 99 ? 2.132 -13.902 -8.481 1.00 75.56 99 ARG A N 1
ATOM 796 C CA . ARG A 1 99 ? 1.834 -15.126 -9.230 1.00 75.56 99 ARG A CA 1
ATOM 797 C C . ARG A 1 99 ? 0.442 -15.634 -8.877 1.00 75.56 99 ARG A C 1
ATOM 799 O O . ARG A 1 99 ? 0.115 -15.799 -7.706 1.00 75.56 99 ARG A O 1
ATOM 806 N N . LYS A 1 100 ? -0.349 -15.976 -9.899 1.00 61.88 100 LYS A N 1
ATOM 807 C CA . LYS A 1 100 ? -1.529 -16.844 -9.756 1.00 61.88 100 LYS A CA 1
ATOM 808 C C . LYS A 1 100 ? -1.079 -18.291 -9.529 1.00 61.88 100 LYS A C 1
ATOM 810 O O . LYS A 1 100 ? -1.293 -19.159 -10.370 1.00 61.88 100 LYS A O 1
ATOM 815 N N . THR A 1 101 ? -0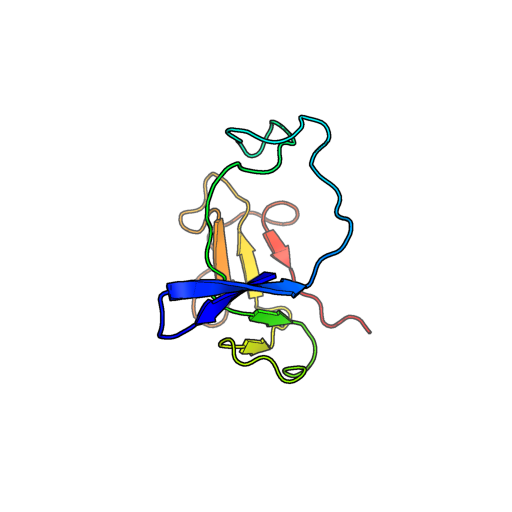.409 -18.564 -8.421 1.00 60.78 101 THR A N 1
ATOM 816 C CA . THR A 1 101 ? -0.262 -19.943 -7.945 1.00 60.78 101 THR A CA 1
ATOM 817 C C . THR A 1 101 ? -1.401 -20.234 -6.980 1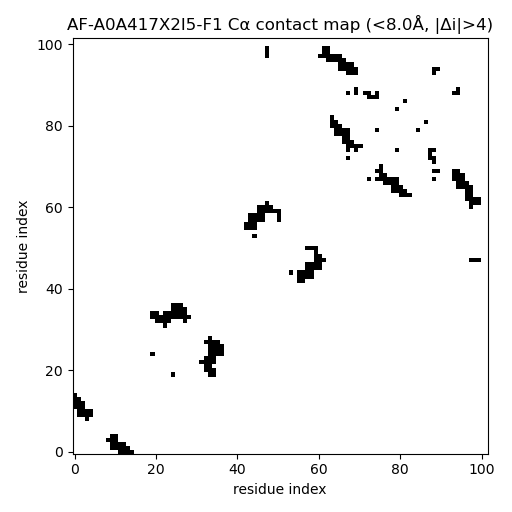.00 60.78 101 THR A C 1
ATOM 819 O O . THR A 1 101 ? -1.685 -19.418 -6.105 1.00 60.78 101 THR A O 1
ATOM 822 N N . ARG A 1 102 ? -2.097 -21.348 -7.234 1.00 51.28 102 ARG A N 1
ATOM 823 C CA . ARG A 1 102 ? -3.125 -21.905 -6.348 1.00 51.28 102 ARG A CA 1
ATOM 824 C C . ARG A 1 102 ? -2.516 -22.341 -5.025 1.00 51.28 102 ARG A C 1
ATOM 826 O O . ARG A 1 102 ? -1.356 -22.808 -5.066 1.00 51.28 102 ARG A O 1
#

Secondary structure (DSSP, 8-state):
-EEE-TTS-EEES--------TT-EES--TTS--EEPS------EEESSPP-S-SS-EEE--TTEEEE--TTSTTTT-EEETTTS---S-SSSSEEE-----

Solvent-accessible surface area (backbone atoms only — not comparable to full-atom values): 6680 Å² total; per-residue (Å²): 80,72,49,72,48,97,89,66,51,77,44,82,76,48,86,79,92,82,88,70,32,93,65,36,75,30,90,62,54,98,86,57,49,33,31,70,67,80,88,80,81,87,86,65,45,71,39,76,55,77,83,92,75,67,89,54,58,70,45,71,47,40,77,50,31,32,42,28,62,24,83,88,20,97,50,45,85,34,80,48,40,62,88,84,39,83,88,65,62,63,82,84,81,30,39,55,69,44,66,84,71,131

Sequence (102 aa):
MVTKDADGTWNEDLCTSGYVGYGGVGETTEWNRKTPRGQFSFTYAFGILPNPGTELSYTQVDDTYYWVDDVNSRYYNQFVTTKTTPKAWNFPADAFLFRKTR

Radius of gyration: 17.58 Å; Cα contacts (8 Å, |Δi|>4): 149; chains: 1; bounding box: 39×37×39 Å

Foldseek 3Di:
DWDADPVGDIDDPDDDDDDFFPQEEDDDDPPRRGHYDDDDDDAAEEECDPDPDDPGHYHNDAQQWKQFQAPPFPQHRHIDGVVPDPDGHDDDPGIDGDHPDD